Protein AF-A0A4V5N8F0-F1 (afdb_monomer)

Sequence (114 aa):
MSYPTLAPFIQQRPWLMRWMRPLARWYFDNSGYRKLGLRADDLIPEESESVQLALKRLPPKEAYDRVFRMRRAFQDISYLEPIIKEIEAERTEREDLESMIIKKRTSA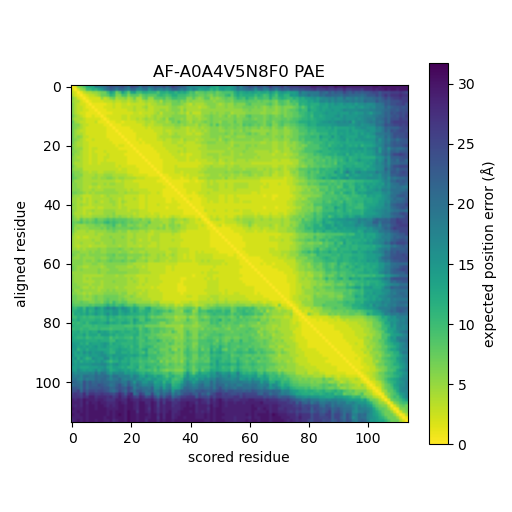STKGGH

Radius of gyration: 31.03 Å; Cα contacts (8 Å, |Δi|>4): 28; chains: 1; bounding box: 44×40×103 Å

InterPro domains:
  IPR003197 Cytochrome b-c1 complex subunit 7 [PF02271] (14-75)
  IPR003197 Cytochrome b-c1 complex subunit 7 [PTHR12022] (14-75)
  IPR036544 Cytochrome b-c1 complex subunit 7 superfamily [G3DSA:1.10.1090.10] (1-76)
  IPR036544 Cytochrome b-c1 complex subunit 7 superfamily [G3DSA:1.10.1090.10] (77-104)
  IPR036544 Cytochrome b-c1 complex subunit 7 superfamily [SSF81524] (2-101)

Solvent-accessible surface area (backbone atoms only — not comparable to full-atom values): 7174 Å² total; per-residue (Å²): 133,89,71,94,68,64,60,67,70,37,65,77,34,66,72,54,38,64,61,46,48,62,54,52,49,53,50,62,68,67,66,43,48,63,81,51,59,42,56,79,76,74,70,55,72,65,85,41,68,69,46,45,55,48,61,73,69,44,55,69,68,61,52,52,54,49,54,50,31,51,50,49,55,76,63,74,68,78,77,59,58,65,57,51,52,50,55,53,48,56,51,50,53,51,53,55,61,75,69,57,79,86,78,77,79,77,76,80,78,82,78,82,80,131

pLDDT: mean 89.5, std 11.75, range [40.94, 97.88]

Nearest PDB structures (foldseek):
  8q1b-assembly1_R  TM=6.687E-01  e=6.705E-08  Schizosaccharomyces pombe
  3cx5-assembly1_G  TM=6.716E-01  e=1.179E-05  unclassified
  7rja-assembly1_G  TM=7.040E-01  e=4.293E-05  Candida albicans SC5314
  8e7s-assembly1_F  TM=6.671E-01  e=9.323E-05  Saccharomyces cerevisiae
  8ec0-assembly1_f  TM=6.656E-01  e=1.668E-04  Saccharomyces cerevisiae

Foldseek 3Di:
DDDDDCVVVQVVDPVSVVVVVVVVVVVVVVVCLVVLVADPLLPDDCPDPVNVVVLVVDDPVVNVVSVVSVCSSVPVDPPCVVVVVVVVVVVVVVVCVVPDDDDDDDPDPPDDDD

Secondary structure (DSSP, 8-state):
-----SHHHHHT-HHHHHHHHHHHHHHHHHT-TTTTT--GGGGS-TTSHHHHHHHHHS-HHHHHHHHHHHHHHHH---SSHHHHHHHHHHHHHHHHHHT---------------

Organism: NCBI:txid329885

Structure (mmCIF, N/CA/C/O backbone):
data_AF-A0A4V5N8F0-F1
#
_entry.id   AF-A0A4V5N8F0-F1
#
loop_
_atom_site.group_PDB
_atom_site.id
_atom_site.type_symbol
_atom_site.label_atom_id
_atom_site.label_alt_id
_atom_site.label_comp_id
_atom_site.label_asym_id
_atom_site.label_entity_id
_atom_site.label_seq_id
_atom_site.pdbx_PDB_ins_code
_atom_site.Cartn_x
_atom_site.Cartn_y
_atom_site.Cartn_z
_atom_site.occupancy
_atom_site.B_iso_or_equiv
_atom_site.auth_seq_id
_atom_site.auth_comp_id
_atom_site.auth_asym_id
_atom_site.auth_atom_id
_atom_site.pdbx_PDB_model_num
ATOM 1 N N . MET A 1 1 ? 13.750 0.536 -14.804 1.00 52.66 1 MET A N 1
ATOM 2 C CA . MET A 1 1 ? 14.462 -0.396 -13.901 1.00 52.66 1 MET A CA 1
ATOM 3 C C . MET A 1 1 ? 14.763 -1.700 -14.632 1.00 52.66 1 MET A C 1
ATOM 5 O O . MET A 1 1 ? 13.823 -2.332 -15.093 1.00 52.66 1 MET A O 1
ATOM 9 N N . SER A 1 2 ? 16.032 -2.101 -14.744 1.00 61.84 2 SER A N 1
ATOM 10 C CA . SER A 1 2 ? 16.429 -3.440 -15.210 1.00 61.84 2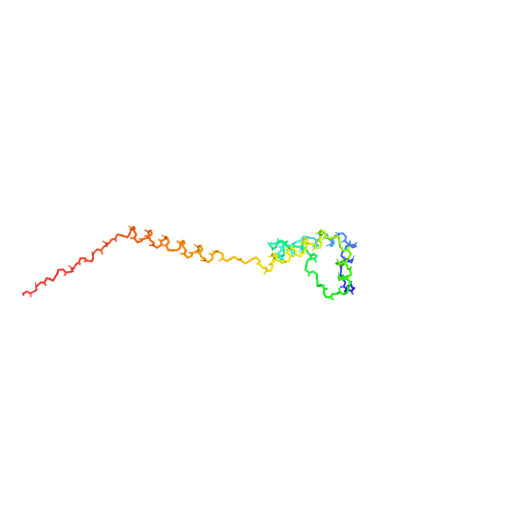 SER A CA 1
ATOM 11 C C . SER A 1 2 ? 17.094 -4.199 -14.061 1.00 61.84 2 SER A C 1
ATOM 13 O O . SER A 1 2 ? 18.301 -4.424 -14.060 1.00 61.84 2 SER A O 1
ATOM 15 N N . TYR A 1 3 ? 16.326 -4.535 -13.026 1.00 76.25 3 TYR A N 1
ATOM 16 C CA . TYR A 1 3 ? 16.798 -5.532 -12.068 1.00 76.25 3 TYR A CA 1
ATOM 17 C C . TYR A 1 3 ? 16.623 -6.928 -12.682 1.00 76.25 3 TYR A C 1
ATOM 19 O O . TYR A 1 3 ? 15.653 -7.153 -13.418 1.00 76.25 3 TYR A O 1
ATOM 27 N N . PRO A 1 4 ? 17.546 -7.870 -12.418 1.00 84.94 4 PRO A N 1
ATOM 28 C CA . PRO A 1 4 ? 17.383 -9.242 -12.873 1.00 84.94 4 PRO A CA 1
ATOM 29 C C . PRO A 1 4 ? 16.090 -9.807 -12.279 1.00 84.94 4 PRO A C 1
ATOM 31 O O . PRO A 1 4 ? 15.877 -9.775 -11.069 1.00 84.94 4 PRO A O 1
ATOM 34 N N . THR A 1 5 ? 15.197 -10.286 -13.144 1.00 88.31 5 THR A N 1
ATOM 35 C CA . THR A 1 5 ? 13.888 -10.807 -12.747 1.00 88.31 5 THR A CA 1
ATOM 36 C C . THR A 1 5 ? 13.683 -12.214 -13.283 1.00 88.31 5 THR A C 1
ATOM 38 O O . THR A 1 5 ? 13.991 -12.519 -14.435 1.00 88.31 5 THR A O 1
ATOM 41 N N . LEU A 1 6 ? 13.124 -13.077 -12.436 1.00 90.88 6 LEU A N 1
ATOM 42 C CA . LEU A 1 6 ? 12.728 -14.435 -12.810 1.00 90.88 6 LEU A CA 1
ATOM 43 C C . LEU A 1 6 ? 11.345 -14.481 -13.476 1.00 90.88 6 LEU A C 1
ATOM 45 O O . LEU A 1 6 ? 10.953 -15.517 -14.012 1.00 90.88 6 LEU A O 1
ATOM 49 N N . ALA A 1 7 ? 10.609 -13.364 -13.480 1.00 90.56 7 ALA A N 1
ATOM 50 C CA . ALA A 1 7 ? 9.270 -13.271 -14.053 1.00 90.56 7 ALA A CA 1
ATOM 51 C C . ALA A 1 7 ? 9.164 -13.794 -15.503 1.00 90.56 7 ALA A C 1
ATOM 53 O O . ALA A 1 7 ? 8.289 -14.629 -15.737 1.00 90.56 7 ALA A O 1
ATOM 54 N N . PRO A 1 8 ? 10.027 -13.402 -16.468 1.00 91.88 8 PRO A N 1
ATOM 55 C CA . PRO A 1 8 ? 9.934 -13.913 -17.838 1.00 91.88 8 PRO A CA 1
ATOM 56 C C . PRO A 1 8 ? 10.152 -15.432 -17.914 1.00 91.88 8 PRO A C 1
ATOM 58 O O . PRO A 1 8 ? 9.430 -16.118 -18.633 1.00 91.88 8 PRO A O 1
ATOM 61 N N . PHE A 1 9 ? 11.072 -15.986 -17.120 1.00 92.88 9 PHE A N 1
ATOM 62 C CA . PHE A 1 9 ? 11.329 -17.431 -17.078 1.00 92.88 9 PHE A CA 1
ATOM 63 C C . PHE A 1 9 ? 10.148 -18.221 -16.499 1.00 92.88 9 PHE A C 1
ATOM 65 O O . PHE A 1 9 ? 9.838 -19.317 -16.970 1.00 92.88 9 PHE A O 1
ATOM 72 N N . ILE A 1 10 ? 9.462 -17.655 -15.501 1.00 92.38 10 ILE A N 1
ATOM 73 C CA . ILE A 1 10 ? 8.252 -18.240 -14.911 1.00 92.38 10 ILE A CA 1
ATOM 74 C C . ILE A 1 10 ? 7.080 -18.173 -15.900 1.00 92.38 10 ILE A C 1
ATOM 76 O O . ILE A 1 10 ? 6.357 -19.155 -16.061 1.00 92.38 10 ILE A O 1
ATOM 80 N N . GLN A 1 11 ? 6.901 -17.043 -16.590 1.00 92.94 11 GLN A N 1
ATOM 81 C CA . GLN A 1 11 ? 5.800 -16.839 -17.539 1.00 92.94 11 GLN A CA 1
ATOM 82 C C . GLN A 1 11 ? 5.890 -17.753 -18.768 1.00 92.94 11 GLN A C 1
ATOM 84 O O . GLN A 1 11 ? 4.858 -18.192 -19.269 1.00 92.94 11 GLN A O 1
ATOM 89 N N . GLN A 1 12 ? 7.102 -18.095 -19.214 1.00 94.75 12 GLN A N 1
ATOM 90 C CA . GLN A 1 12 ? 7.323 -19.023 -20.329 1.00 94.75 12 GLN A CA 1
ATOM 91 C C . GLN A 1 12 ? 6.896 -20.470 -20.029 1.00 94.75 12 GLN A C 1
ATOM 93 O O . GLN A 1 12 ? 6.709 -21.252 -20.958 1.00 94.75 12 GLN A O 1
ATOM 98 N N . ARG A 1 13 ? 6.745 -20.859 -18.753 1.00 96.38 13 ARG A N 1
ATOM 99 C CA . ARG A 1 13 ? 6.404 -22.230 -18.337 1.00 96.38 13 ARG A CA 1
ATOM 100 C C . ARG A 1 13 ? 4.994 -22.267 -17.727 1.00 96.38 13 ARG A C 1
ATOM 102 O O . ARG A 1 13 ? 4.838 -21.963 -16.544 1.00 96.38 13 ARG A O 1
ATOM 109 N N . PRO A 1 14 ? 3.955 -22.699 -18.472 1.00 94.56 14 PRO A N 1
ATOM 110 C CA . PRO A 1 14 ? 2.563 -22.629 -18.011 1.00 94.56 14 PRO A CA 1
ATOM 111 C C . PRO A 1 14 ? 2.283 -23.390 -16.708 1.00 94.56 14 PRO A C 1
ATOM 113 O O . PRO A 1 14 ? 1.520 -22.913 -15.867 1.00 94.56 14 PRO A O 1
ATOM 116 N N . TRP A 1 15 ? 2.920 -24.549 -16.510 1.00 95.62 15 TRP A N 1
ATOM 117 C CA . TRP A 1 15 ? 2.778 -25.340 -15.282 1.00 95.62 15 TRP A CA 1
ATOM 118 C C . TRP A 1 15 ? 3.348 -24.606 -14.059 1.00 95.62 15 TRP A C 1
ATOM 120 O O . TRP A 1 15 ? 2.720 -24.590 -13.001 1.00 95.62 15 TRP A O 1
ATOM 130 N N . LEU A 1 16 ? 4.492 -23.933 -14.224 1.00 95.12 16 LEU A N 1
ATOM 131 C CA . LEU A 1 16 ? 5.155 -23.182 -13.161 1.00 95.12 16 LEU A CA 1
ATOM 132 C C . LEU A 1 16 ? 4.360 -21.923 -12.827 1.00 95.12 16 LEU A C 1
ATOM 134 O O . LEU A 1 16 ? 4.121 -21.638 -11.659 1.00 95.12 16 LEU A O 1
ATOM 138 N N . MET A 1 17 ? 3.861 -21.214 -13.841 1.00 95.00 17 MET A N 1
ATOM 139 C CA . MET A 1 17 ? 2.976 -20.070 -13.634 1.00 95.00 17 MET A CA 1
ATOM 140 C C . MET A 1 17 ? 1.687 -20.471 -12.901 1.00 95.00 17 MET A C 1
ATOM 142 O O . MET A 1 17 ? 1.226 -19.748 -12.019 1.00 95.00 17 MET A O 1
ATOM 146 N N . ARG A 1 18 ? 1.103 -21.633 -13.219 1.00 95.25 18 ARG A N 1
ATOM 147 C CA . ARG A 1 18 ? -0.093 -22.151 -12.533 1.00 95.25 18 ARG A CA 1
ATOM 148 C C . ARG A 1 18 ? 0.163 -22.429 -11.051 1.00 95.25 18 ARG A C 1
ATOM 150 O O . ARG A 1 18 ? -0.726 -22.171 -10.246 1.00 95.25 18 ARG A O 1
ATOM 157 N N . TRP A 1 19 ? 1.364 -22.884 -10.698 1.00 95.69 19 TRP A N 1
ATOM 158 C CA . TRP A 1 19 ? 1.767 -23.105 -9.308 1.00 95.69 19 TRP A CA 1
ATOM 159 C C . TRP A 1 19 ? 2.168 -21.808 -8.580 1.00 95.69 19 TRP A C 1
ATOM 161 O O . TRP A 1 19 ? 1.788 -21.598 -7.433 1.00 95.69 19 TRP A O 1
ATOM 171 N N . MET A 1 20 ? 2.842 -20.880 -9.265 1.00 95.44 20 MET A N 1
ATOM 172 C CA . MET A 1 20 ? 3.272 -19.592 -8.703 1.00 95.44 20 MET A CA 1
ATOM 173 C C . MET A 1 20 ? 2.120 -18.603 -8.487 1.00 95.44 20 MET A C 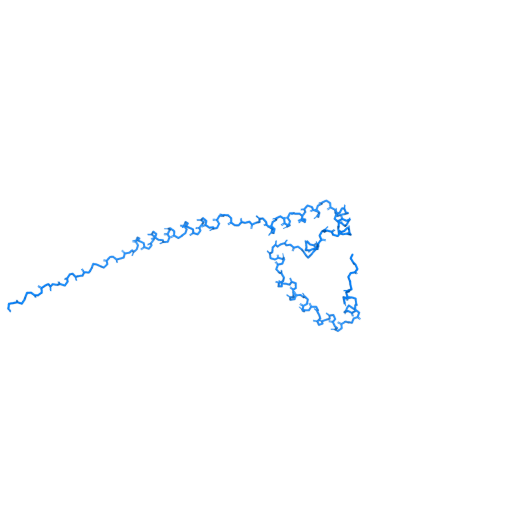1
ATOM 175 O O . MET A 1 20 ? 2.176 -17.784 -7.574 1.00 95.44 20 MET A O 1
ATOM 179 N N . ARG A 1 21 ? 1.061 -18.656 -9.304 1.00 94.31 21 ARG A N 1
ATOM 180 C CA . ARG A 1 21 ? -0.109 -17.763 -9.198 1.00 94.31 21 ARG A CA 1
ATOM 181 C C . ARG A 1 21 ? -0.778 -17.751 -7.813 1.00 94.31 21 ARG A C 1
ATOM 183 O O . ARG A 1 21 ? -0.973 -16.650 -7.301 1.00 94.31 21 ARG A O 1
ATOM 190 N N . PRO A 1 22 ? -1.171 -18.889 -7.207 1.00 96.62 22 PRO A N 1
ATOM 191 C CA . PRO A 1 22 ? -1.785 -18.882 -5.878 1.00 96.62 22 PRO A CA 1
ATOM 192 C C . PRO A 1 22 ? -0.827 -18.367 -4.798 1.00 96.62 22 PRO A C 1
ATOM 194 O O . PRO A 1 22 ? -1.253 -17.596 -3.945 1.00 96.62 22 PRO A O 1
ATOM 197 N N . LEU A 1 23 ? 0.463 -18.706 -4.882 1.00 95.69 23 LEU A N 1
ATOM 198 C CA . LEU A 1 23 ? 1.477 -18.215 -3.947 1.00 95.69 23 LEU A CA 1
ATOM 199 C C . LEU A 1 23 ? 1.651 -16.692 -4.038 1.00 95.69 23 LEU A C 1
ATOM 201 O O . LEU A 1 23 ? 1.639 -16.001 -3.024 1.00 95.69 23 LEU A O 1
ATOM 205 N N . ALA A 1 24 ? 1.753 -16.158 -5.257 1.00 94.50 24 ALA A N 1
ATOM 206 C CA . ALA A 1 24 ? 1.851 -14.721 -5.485 1.00 94.50 24 ALA A CA 1
ATOM 207 C C . ALA A 1 24 ? 0.607 -13.985 -4.969 1.00 94.50 24 ALA A C 1
ATOM 209 O O . ALA A 1 24 ? 0.734 -12.951 -4.319 1.00 94.50 24 ALA A O 1
ATOM 210 N N . ARG A 1 25 ? -0.595 -14.529 -5.212 1.00 94.00 25 ARG A N 1
ATOM 211 C CA . ARG A 1 25 ? -1.845 -13.969 -4.674 1.00 94.00 25 ARG A CA 1
ATOM 212 C C . ARG A 1 25 ? -1.824 -13.937 -3.153 1.00 94.00 25 ARG A C 1
ATOM 214 O O . ARG A 1 25 ? -2.001 -12.864 -2.595 1.00 94.00 25 ARG A O 1
ATOM 221 N N . TRP A 1 26 ? -1.502 -15.059 -2.507 1.00 95.38 26 TRP A N 1
ATOM 222 C CA . TRP A 1 26 ? -1.372 -15.121 -1.052 1.00 95.38 26 TRP A CA 1
ATOM 223 C C . TRP A 1 26 ? -0.399 -14.057 -0.523 1.00 95.38 26 TRP A C 1
ATOM 225 O O . TRP A 1 26 ? -0.741 -13.329 0.405 1.00 95.38 26 TRP A O 1
ATOM 235 N N . TYR A 1 27 ? 0.770 -13.892 -1.148 1.00 95.19 27 TYR A N 1
ATOM 236 C CA . TYR A 1 27 ? 1.740 -12.866 -0.757 1.00 95.19 27 TYR A CA 1
ATOM 237 C C . TYR A 1 27 ? 1.173 -11.443 -0.888 1.00 95.19 27 TYR A C 1
ATOM 239 O O . TYR A 1 27 ? 1.208 -10.662 0.064 1.00 95.19 27 TYR A O 1
ATOM 247 N N . PHE A 1 28 ? 0.600 -11.103 -2.046 1.00 93.50 28 PHE A N 1
ATOM 248 C CA . PHE A 1 28 ? 0.042 -9.770 -2.276 1.00 93.50 28 PHE A CA 1
ATOM 249 C C . PHE A 1 28 ? -1.180 -9.478 -1.399 1.00 93.50 28 PHE A C 1
ATOM 251 O O . PHE A 1 28 ? -1.351 -8.340 -0.970 1.00 93.50 28 PHE A O 1
ATOM 258 N N . ASP A 1 29 ? -2.002 -10.478 -1.094 1.00 92.50 29 ASP A N 1
ATOM 259 C CA . ASP A 1 29 ? -3.160 -10.325 -0.212 1.00 92.50 29 ASP A CA 1
ATOM 260 C C . ASP A 1 29 ? -2.717 -10.074 1.243 1.00 92.50 29 ASP A C 1
ATOM 262 O O . ASP A 1 29 ? -3.308 -9.243 1.936 1.00 92.50 29 ASP A O 1
ATOM 266 N N . ASN A 1 30 ? -1.627 -10.714 1.687 1.00 95.88 30 ASN A N 1
ATOM 267 C CA . ASN A 1 30 ? -1.069 -10.533 3.033 1.00 95.88 30 ASN A CA 1
ATOM 268 C C . ASN A 1 30 ? -0.202 -9.277 3.196 1.00 95.88 30 ASN A C 1
ATOM 270 O O . ASN A 1 30 ? -0.065 -8.781 4.310 1.00 95.88 30 ASN A O 1
ATOM 274 N N . SER A 1 31 ? 0.340 -8.716 2.114 1.00 93.44 31 SER A N 1
ATOM 275 C CA . SER A 1 31 ? 1.190 -7.513 2.166 1.00 93.44 31 SER A CA 1
ATOM 276 C C . SER A 1 31 ? 0.484 -6.236 2.662 1.00 93.44 31 SER A C 1
ATOM 278 O O . SER A 1 31 ? 1.135 -5.232 2.930 1.00 93.44 31 SER A O 1
ATOM 280 N N . GLY A 1 32 ? -0.847 -6.251 2.796 1.00 92.19 32 GLY A N 1
ATOM 281 C CA . GLY A 1 32 ? -1.593 -5.243 3.557 1.00 92.19 32 GLY A CA 1
ATOM 282 C C . GLY A 1 32 ? -1.856 -3.909 2.851 1.00 92.19 32 GLY A C 1
ATOM 283 O O . GLY A 1 32 ? -2.767 -3.197 3.269 1.00 92.19 32 GLY A O 1
ATOM 284 N N . TYR A 1 33 ? -1.178 -3.589 1.742 1.00 93.94 33 TYR A N 1
ATOM 285 C CA . TYR A 1 33 ? -1.357 -2.304 1.039 1.00 93.94 33 TYR A CA 1
ATOM 286 C C . TYR A 1 33 ? -2.809 -2.042 0.605 1.00 93.94 33 TYR A C 1
ATOM 288 O O . TYR A 1 33 ? -3.277 -0.906 0.638 1.00 93.94 33 TYR A O 1
ATOM 296 N N . ARG A 1 34 ? -3.571 -3.093 0.267 1.00 93.56 34 ARG A N 1
ATOM 297 C CA . ARG A 1 34 ? -4.993 -2.958 -0.098 1.00 93.56 34 ARG A CA 1
ATOM 298 C C . ARG A 1 34 ? -5.882 -2.580 1.082 1.00 93.56 34 ARG A C 1
ATOM 300 O O . ARG A 1 34 ? -6.880 -1.903 0.869 1.00 93.56 34 ARG A O 1
ATOM 307 N N . LYS A 1 35 ? -5.518 -2.975 2.310 1.00 91.94 35 LYS A N 1
ATOM 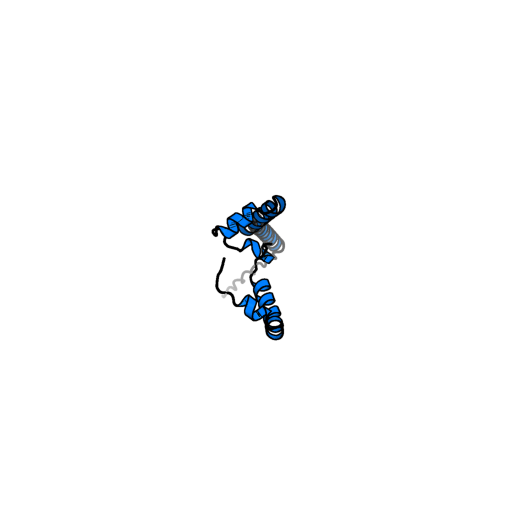308 C CA . LYS A 1 35 ? -6.246 -2.590 3.533 1.00 91.94 35 LYS A CA 1
ATOM 309 C C . LYS A 1 35 ? -6.109 -1.089 3.805 1.00 91.94 35 LYS A C 1
ATOM 311 O O . LYS A 1 35 ? -7.058 -0.473 4.262 1.00 91.94 35 LYS A O 1
ATOM 316 N N . LEU A 1 36 ? -4.970 -0.500 3.428 1.00 91.31 36 LEU A N 1
ATOM 317 C CA . LEU A 1 36 ? -4.731 0.951 3.440 1.00 91.31 36 LEU A CA 1
ATOM 318 C C . LEU A 1 36 ? -5.337 1.668 2.214 1.00 91.31 36 LEU A C 1
ATOM 320 O O . LEU A 1 36 ? -5.227 2.884 2.053 1.00 91.31 36 LEU A O 1
ATOM 324 N N . GLY A 1 37 ? -5.959 0.913 1.303 1.00 92.88 37 GLY A N 1
ATOM 325 C CA . GLY A 1 37 ? -6.535 1.426 0.067 1.00 92.88 37 GLY A CA 1
ATOM 326 C C . GLY A 1 37 ? -5.503 1.936 -0.944 1.00 92.88 37 GLY A C 1
ATOM 327 O O . GLY A 1 37 ? -5.856 2.765 -1.785 1.00 92.88 37 GLY A O 1
ATOM 328 N N . LEU A 1 38 ? -4.256 1.465 -0.865 1.00 95.44 38 LEU A N 1
ATOM 329 C CA . LEU A 1 38 ? -3.201 1.712 -1.851 1.00 95.44 38 LEU A CA 1
ATOM 330 C C . LEU A 1 38 ? -3.292 0.719 -3.018 1.00 95.44 38 LEU A C 1
ATOM 332 O O . LEU A 1 38 ? -3.889 -0.358 -2.909 1.00 95.44 38 LEU A O 1
ATOM 336 N N . ARG A 1 39 ? -2.663 1.064 -4.142 1.00 94.88 39 ARG A N 1
ATOM 337 C CA . ARG A 1 39 ? -2.410 0.156 -5.270 1.00 94.88 39 ARG A CA 1
ATOM 338 C C . ARG A 1 39 ? -0.957 -0.315 -5.255 1.00 94.88 39 ARG A C 1
ATOM 340 O O . ARG A 1 39 ? -0.100 0.335 -4.671 1.00 94.88 39 ARG A O 1
ATOM 347 N N . ALA A 1 40 ? -0.673 -1.425 -5.935 1.00 94.00 40 ALA A N 1
ATOM 348 C CA . ALA A 1 40 ? 0.689 -1.955 -6.033 1.00 94.00 40 ALA A CA 1
ATOM 349 C C . ALA A 1 40 ? 1.675 -0.931 -6.633 1.00 94.00 40 ALA A C 1
ATOM 351 O O . ALA A 1 40 ? 2.797 -0.815 -6.152 1.00 94.00 40 ALA A O 1
ATOM 352 N N . ASP A 1 41 ? 1.230 -0.139 -7.614 1.00 94.38 41 ASP A N 1
ATOM 353 C CA . ASP A 1 41 ? 2.047 0.905 -8.250 1.00 94.38 41 ASP A CA 1
ATOM 354 C C . ASP A 1 41 ? 2.391 2.065 -7.303 1.00 94.38 41 ASP A C 1
ATOM 356 O O . ASP A 1 41 ? 3.396 2.749 -7.494 1.00 94.38 41 ASP A O 1
ATOM 360 N N . ASP A 1 42 ? 1.584 2.285 -6.259 1.00 94.50 42 ASP A N 1
ATOM 361 C CA . ASP A 1 42 ? 1.833 3.336 -5.268 1.00 94.50 42 ASP A CA 1
ATOM 362 C C . ASP A 1 42 ? 3.034 2.977 -4.360 1.00 94.50 42 ASP A C 1
ATOM 364 O O . ASP A 1 42 ? 3.616 3.862 -3.742 1.00 94.50 42 ASP A O 1
ATOM 368 N N . LEU A 1 43 ? 3.443 1.699 -4.320 1.00 92.06 43 LEU A N 1
ATOM 369 C CA . LEU A 1 43 ? 4.576 1.197 -3.527 1.00 92.06 43 LEU A CA 1
ATOM 370 C C . LEU A 1 43 ? 5.926 1.285 -4.256 1.00 92.06 43 LEU A C 1
ATOM 372 O O . LEU A 1 43 ? 6.962 0.956 -3.677 1.00 92.06 43 LEU A O 1
ATOM 376 N N . ILE A 1 44 ? 5.931 1.663 -5.537 1.00 92.44 44 ILE A N 1
ATOM 377 C CA . ILE A 1 44 ? 7.161 1.755 -6.326 1.00 92.44 44 ILE A CA 1
ATOM 378 C C . ILE A 1 44 ? 7.969 2.977 -5.852 1.00 92.44 44 ILE A C 1
ATOM 380 O O . ILE A 1 44 ? 7.404 4.069 -5.777 1.00 92.44 44 ILE A O 1
ATOM 384 N N . PRO A 1 45 ? 9.285 2.840 -5.588 1.00 90.81 45 PRO A N 1
ATOM 385 C CA . PRO A 1 45 ? 10.124 3.966 -5.184 1.00 90.81 45 PRO A CA 1
ATOM 386 C C . PRO A 1 45 ? 10.127 5.098 -6.223 1.00 90.81 45 PRO A C 1
ATOM 388 O O . PRO A 1 45 ? 10.536 4.904 -7.372 1.00 90.81 45 PRO A O 1
ATOM 391 N N . GLU A 1 46 ? 9.704 6.293 -5.809 1.00 88.19 46 GLU A N 1
ATOM 392 C CA . GLU A 1 46 ? 9.585 7.476 -6.681 1.00 88.19 46 GLU A CA 1
ATOM 393 C C . GLU A 1 46 ? 10.931 8.150 -6.994 1.00 88.19 46 GLU A C 1
ATOM 395 O O . GLU A 1 46 ? 11.018 9.020 -7.857 1.00 88.19 46 GLU A O 1
ATOM 400 N N . GLU A 1 47 ? 12.006 7.740 -6.324 1.00 90.44 47 GLU A N 1
ATOM 401 C CA . GLU A 1 47 ? 13.349 8.313 -6.475 1.00 90.44 47 GLU A CA 1
ATOM 402 C C . GLU A 1 47 ? 14.005 7.952 -7.817 1.00 90.44 47 GLU A C 1
ATOM 404 O O . GLU A 1 47 ? 14.948 8.605 -8.255 1.00 90.44 47 GLU A O 1
ATOM 409 N N . SER A 1 48 ? 13.498 6.928 -8.511 1.00 91.44 48 SER A N 1
ATOM 410 C CA . SER A 1 48 ? 14.018 6.544 -9.821 1.00 91.44 48 SER A CA 1
ATOM 411 C C . SER A 1 48 ? 13.608 7.546 -10.901 1.00 91.44 48 SER A C 1
ATOM 413 O O . SER A 1 48 ? 12.419 7.780 -11.114 1.00 91.44 48 SER A O 1
ATOM 415 N N . GLU A 1 49 ? 14.572 8.021 -11.695 1.00 92.94 49 GLU A N 1
ATOM 416 C CA . GLU A 1 49 ? 14.326 8.898 -12.855 1.00 92.94 49 GLU A CA 1
ATOM 417 C C . GLU A 1 49 ? 13.249 8.346 -13.803 1.00 92.94 49 GLU A C 1
ATOM 419 O O . GLU A 1 49 ? 12.387 9.080 -14.290 1.00 92.94 49 GLU A O 1
ATOM 424 N N . SER A 1 50 ? 13.252 7.026 -14.028 1.00 92.75 50 SER A N 1
ATOM 425 C CA . SER A 1 50 ? 12.261 6.359 -14.881 1.00 92.75 50 SER A CA 1
ATOM 426 C C . SER A 1 50 ? 10.834 6.455 -14.330 1.00 92.75 50 SER A C 1
ATOM 428 O O . SER A 1 50 ? 9.888 6.635 -15.097 1.00 92.75 50 SER A O 1
ATOM 430 N N . VAL A 1 51 ? 10.684 6.388 -13.006 1.00 93.12 51 VAL A N 1
ATOM 431 C CA . VAL A 1 51 ? 9.393 6.507 -12.318 1.00 93.12 51 VAL A CA 1
ATOM 432 C C . VAL A 1 51 ? 8.946 7.965 -12.309 1.00 93.12 51 VAL A C 1
ATOM 434 O O . VAL A 1 51 ? 7.794 8.243 -12.621 1.00 93.12 51 VAL A O 1
ATOM 437 N N . GLN A 1 52 ? 9.854 8.914 -12.080 1.00 94.38 52 GLN A N 1
ATOM 438 C CA . GLN A 1 52 ? 9.541 10.345 -12.162 1.00 94.38 52 GLN A CA 1
ATOM 439 C C . GLN A 1 52 ? 9.069 10.756 -13.560 1.00 94.38 52 GLN A C 1
ATOM 441 O O . GLN A 1 52 ? 8.101 11.503 -13.700 1.00 94.38 52 GLN A O 1
ATOM 446 N N . LEU A 1 53 ? 9.720 10.250 -14.611 1.00 95.50 53 LEU A N 1
ATOM 447 C CA . LEU A 1 53 ? 9.290 10.475 -15.989 1.00 95.50 53 LEU A CA 1
ATOM 448 C C . LEU A 1 53 ? 7.901 9.869 -16.250 1.00 95.50 53 LEU A C 1
ATOM 450 O O . LEU A 1 53 ? 7.079 10.495 -16.919 1.00 95.50 53 LEU A O 1
ATOM 454 N N . ALA A 1 54 ? 7.624 8.677 -15.715 1.00 94.94 54 ALA A N 1
ATOM 455 C CA . ALA A 1 54 ? 6.311 8.045 -15.818 1.00 94.94 54 ALA A CA 1
ATOM 456 C C . ALA A 1 54 ? 5.226 8.855 -15.087 1.00 94.94 54 ALA A C 1
ATOM 458 O O . ALA A 1 54 ? 4.171 9.107 -15.663 1.00 94.94 54 ALA A O 1
ATOM 459 N N . LEU A 1 55 ? 5.511 9.346 -13.877 1.00 94.50 55 LEU A N 1
ATOM 460 C CA . LEU A 1 55 ? 4.600 10.197 -13.105 1.00 94.50 55 LEU A CA 1
ATOM 461 C C . LEU A 1 55 ? 4.290 11.514 -13.829 1.00 94.50 55 LEU A C 1
ATOM 463 O O . LEU A 1 55 ? 3.141 11.943 -13.836 1.00 94.50 55 LEU A O 1
ATOM 467 N N . LYS A 1 56 ? 5.273 12.120 -14.509 1.00 95.19 56 LYS A N 1
ATOM 468 C CA . LYS A 1 56 ? 5.062 13.326 -15.336 1.00 95.19 56 LYS A CA 1
ATOM 469 C C . LYS A 1 56 ? 4.145 13.089 -16.539 1.00 95.19 56 LYS A C 1
ATOM 471 O O . LYS A 1 56 ? 3.518 14.028 -17.014 1.00 95.19 56 LYS A O 1
ATOM 476 N N . ARG A 1 57 ? 4.100 11.860 -17.061 1.00 97.00 57 ARG A N 1
ATOM 477 C CA . ARG A 1 57 ? 3.257 11.471 -18.208 1.00 97.00 57 ARG A CA 1
ATOM 478 C C . ARG A 1 57 ? 1.859 11.017 -17.795 1.00 97.00 57 ARG A C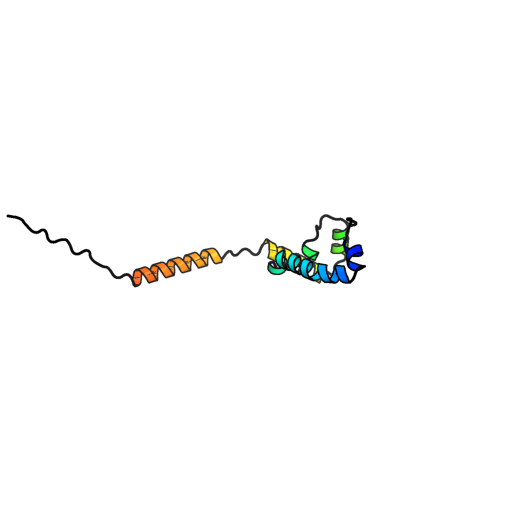 1
ATOM 480 O O . ARG A 1 57 ? 1.011 10.827 -18.663 1.00 97.00 57 ARG A O 1
ATOM 487 N N . LEU A 1 58 ? 1.638 10.799 -16.502 1.00 95.81 58 LEU A N 1
ATOM 488 C CA . LEU A 1 58 ? 0.384 10.281 -15.984 1.00 95.81 58 LEU A CA 1
ATOM 489 C C . LEU A 1 58 ? -0.748 11.305 -16.203 1.00 95.81 58 LEU A C 1
ATOM 491 O O . LEU A 1 58 ? -0.526 12.504 -16.008 1.00 95.81 58 LEU A O 1
ATOM 495 N N . PRO A 1 59 ? -1.967 10.873 -16.578 1.00 97.88 59 PRO A N 1
ATOM 496 C CA . PRO A 1 59 ? -3.105 11.773 -16.677 1.00 97.88 59 PRO A CA 1
ATOM 497 C C . PRO A 1 59 ? -3.344 12.522 -15.356 1.00 97.88 59 PRO A C 1
ATOM 499 O O . PRO A 1 59 ? -3.238 11.909 -14.287 1.00 97.88 59 PRO A O 1
ATOM 502 N N . PRO A 1 60 ? -3.746 13.809 -15.393 1.00 96.12 60 PRO A N 1
ATOM 503 C CA . PRO A 1 60 ? -3.887 14.623 -14.184 1.00 96.12 60 PRO A CA 1
ATOM 504 C C . PRO A 1 60 ? -4.779 13.976 -13.122 1.00 96.12 60 PRO A C 1
ATOM 506 O O . PRO A 1 60 ? -4.421 13.933 -11.950 1.00 96.12 60 PRO A O 1
ATOM 509 N N . LYS A 1 61 ? -5.914 13.398 -13.538 1.00 96.88 61 LYS A N 1
ATOM 510 C CA . LYS A 1 61 ? -6.848 12.709 -12.639 1.00 96.88 61 LYS A CA 1
ATOM 511 C C . LYS A 1 61 ? -6.179 11.568 -11.866 1.00 96.88 61 LYS A C 1
ATOM 513 O O . LYS A 1 61 ? -6.308 11.496 -10.650 1.00 96.88 61 LYS A O 1
ATOM 518 N N . GLU A 1 62 ? -5.442 10.700 -12.553 1.00 95.81 62 GLU A N 1
ATOM 519 C CA . GLU A 1 62 ? -4.793 9.549 -11.919 1.00 95.81 62 GLU A CA 1
ATOM 520 C C . GLU A 1 62 ? -3.657 9.975 -10.985 1.00 95.81 62 GLU A C 1
ATOM 522 O O . GLU A 1 62 ? -3.474 9.365 -9.929 1.00 95.81 62 GLU A O 1
ATOM 527 N N . ALA A 1 63 ? -2.941 11.048 -11.335 1.00 95.81 63 ALA A N 1
ATOM 528 C CA . ALA A 1 63 ? -1.935 11.650 -10.469 1.00 95.81 63 ALA A CA 1
ATOM 529 C C . ALA A 1 63 ? -2.559 12.185 -9.169 1.00 95.81 63 ALA A C 1
ATOM 531 O O . ALA A 1 63 ? -2.058 11.882 -8.083 1.00 95.81 63 ALA A O 1
ATOM 532 N N . TYR A 1 64 ? -3.684 12.905 -9.255 1.00 96.06 64 TYR A N 1
ATOM 533 C CA . TYR A 1 64 ? -4.419 13.369 -8.074 1.00 96.06 64 TYR A CA 1
ATOM 534 C C . TYR A 1 64 ? -4.941 12.206 -7.224 1.00 96.06 64 TYR A C 1
ATOM 536 O O . TYR A 1 64 ? -4.705 12.184 -6.015 1.00 96.06 64 TYR A O 1
ATOM 544 N N . ASP A 1 65 ? -5.579 11.209 -7.843 1.00 96.94 65 ASP A N 1
ATOM 545 C CA . ASP A 1 65 ? -6.108 10.035 -7.140 1.00 96.94 65 ASP A CA 1
ATOM 546 C C . ASP A 1 65 ? -4.992 9.254 -6.426 1.00 96.94 65 ASP A C 1
ATOM 548 O O . ASP A 1 65 ? -5.195 8.728 -5.330 1.00 96.94 65 ASP A O 1
ATOM 552 N N . ARG A 1 66 ? -3.801 9.169 -7.033 1.00 95.62 66 ARG A N 1
ATOM 553 C CA . ARG A 1 66 ? -2.611 8.555 -6.428 1.00 95.62 66 ARG A CA 1
ATOM 554 C C . ARG A 1 66 ? -2.156 9.305 -5.182 1.00 95.62 66 ARG A C 1
ATOM 556 O O . ARG A 1 66 ? -2.010 8.692 -4.126 1.00 95.62 66 ARG A O 1
ATOM 563 N N . VAL A 1 67 ? -1.980 10.621 -5.279 1.00 94.19 67 VAL A N 1
ATOM 564 C CA . VAL A 1 67 ? -1.579 11.454 -4.134 1.00 94.19 67 VAL A CA 1
ATOM 565 C C . VAL A 1 67 ? -2.618 11.378 -3.013 1.00 94.19 67 VAL A C 1
ATOM 567 O O . VAL A 1 67 ? -2.251 11.283 -1.843 1.00 94.19 67 VAL A O 1
ATOM 570 N N . PHE A 1 68 ? -3.909 11.357 -3.355 1.00 95.19 68 PHE A N 1
ATOM 571 C CA . PHE A 1 68 ? -4.989 11.185 -2.387 1.00 95.19 68 PHE A CA 1
ATOM 572 C C . PHE A 1 68 ? -4.892 9.849 -1.635 1.00 95.19 68 PHE A C 1
ATOM 574 O O . PHE A 1 68 ? -4.933 9.844 -0.404 1.00 95.19 68 PHE A O 1
ATOM 581 N N . ARG A 1 69 ? -4.702 8.725 -2.347 1.00 95.50 69 ARG A N 1
ATOM 582 C CA . ARG A 1 69 ? -4.530 7.401 -1.717 1.00 95.50 69 ARG A CA 1
ATOM 583 C C . ARG A 1 69 ? -3.344 7.379 -0.757 1.00 95.50 69 ARG A C 1
ATOM 585 O O . ARG A 1 69 ? -3.492 6.875 0.352 1.00 95.50 69 ARG A O 1
ATOM 592 N N . MET A 1 70 ? -2.212 7.954 -1.165 1.00 93.38 70 MET A N 1
ATOM 593 C CA . MET A 1 70 ? -1.007 8.031 -0.336 1.00 93.38 70 MET A CA 1
ATOM 594 C C . MET A 1 70 ? -1.250 8.860 0.926 1.00 93.38 70 MET A C 1
ATOM 596 O O . MET A 1 70 ? -1.004 8.379 2.027 1.00 93.38 70 MET A O 1
ATOM 600 N N . ARG A 1 71 ? -1.804 10.073 0.798 1.00 93.38 71 ARG A N 1
ATOM 601 C CA . ARG A 1 71 ? -2.112 10.920 1.962 1.00 93.38 71 ARG A CA 1
ATOM 602 C C . ARG A 1 71 ? -3.042 10.224 2.942 1.00 93.38 71 ARG A C 1
ATOM 604 O O . ARG A 1 71 ? -2.731 10.189 4.123 1.00 93.38 71 ARG A O 1
ATOM 611 N N . ARG A 1 72 ? -4.124 9.617 2.453 1.00 92.88 72 ARG A N 1
ATOM 612 C CA . ARG A 1 72 ? -5.036 8.836 3.294 1.00 92.88 72 ARG A CA 1
ATOM 613 C C . ARG A 1 72 ? -4.297 7.702 4.008 1.00 92.88 72 ARG A C 1
ATOM 615 O O . ARG A 1 72 ? -4.400 7.588 5.215 1.00 92.88 72 ARG A O 1
ATOM 622 N N . ALA A 1 73 ? -3.503 6.904 3.296 1.00 91.56 73 ALA A N 1
ATOM 623 C CA . ALA A 1 73 ? -2.796 5.778 3.908 1.00 91.56 73 ALA A CA 1
ATOM 624 C C . ALA A 1 73 ? -1.817 6.192 5.025 1.00 91.56 73 ALA A C 1
ATOM 626 O O . ALA A 1 73 ? -1.643 5.434 5.975 1.00 91.56 73 ALA A O 1
ATOM 627 N N . PHE A 1 74 ? -1.182 7.366 4.921 1.00 88.38 74 PHE A N 1
ATOM 628 C CA . PHE A 1 74 ? -0.201 7.839 5.907 1.00 88.38 74 PHE A CA 1
ATOM 629 C C . PHE A 1 74 ? -0.774 8.756 6.996 1.00 88.38 74 PHE A C 1
ATOM 631 O O . PHE A 1 74 ? -0.178 8.854 8.064 1.00 88.38 74 PHE A O 1
ATOM 638 N N . GLN A 1 75 ? -1.869 9.471 6.726 1.00 87.88 75 GLN A N 1
ATOM 639 C CA . GLN A 1 75 ? -2.360 10.563 7.580 1.00 87.88 75 GLN A CA 1
ATOM 640 C C . GLN A 1 75 ? -3.748 10.309 8.177 1.00 87.88 75 GLN A C 1
ATOM 642 O O . GLN A 1 75 ? -4.221 11.142 8.946 1.00 87.88 75 GLN A O 1
ATOM 647 N N . ASP A 1 76 ? -4.410 9.200 7.844 1.00 83.12 76 ASP A N 1
ATOM 648 C CA . ASP A 1 76 ? -5.726 8.852 8.393 1.00 83.12 76 ASP A CA 1
ATOM 649 C C . ASP A 1 76 ? -5.595 8.357 9.845 1.00 83.12 76 ASP A C 1
ATOM 651 O O . ASP A 1 76 ? -5.512 7.162 10.129 1.00 83.12 76 ASP A O 1
ATOM 655 N N . ILE A 1 77 ? -5.471 9.315 10.768 1.00 81.19 77 ILE A N 1
ATOM 656 C CA . ILE A 1 77 ? -5.305 9.091 12.206 1.00 81.19 77 ILE A CA 1
ATOM 657 C C . ILE A 1 77 ? -6.675 9.157 12.889 1.00 81.19 77 ILE A C 1
ATOM 659 O O . ILE A 1 77 ? -7.410 10.138 12.759 1.00 81.19 77 ILE A O 1
ATOM 663 N N . SER A 1 78 ? -6.980 8.143 13.698 1.00 83.25 78 SER A N 1
ATOM 664 C CA . SER A 1 78 ? -8.203 8.076 14.505 1.00 83.25 78 SER A CA 1
ATOM 665 C C . SER A 1 78 ? -8.104 8.986 15.738 1.00 83.25 78 SER A C 1
ATOM 667 O O . SER A 1 78 ? -7.731 8.556 16.828 1.00 83.25 78 SER A O 1
ATOM 669 N N . TYR A 1 79 ? -8.392 10.277 15.566 1.00 89.94 79 TYR A N 1
ATOM 670 C CA . TYR A 1 79 ? -8.286 11.272 16.644 1.00 89.94 79 TYR A CA 1
ATOM 671 C C . TYR A 1 79 ? -9.463 11.237 17.637 1.00 89.94 79 TYR A C 1
ATOM 673 O O . TYR A 1 79 ? -9.296 11.626 18.790 1.00 89.94 79 TYR A O 1
ATOM 681 N N . LEU A 1 80 ? -10.644 10.770 17.212 1.00 93.94 80 LEU A N 1
ATOM 682 C CA . LEU A 1 80 ? -11.846 10.707 18.061 1.00 93.94 80 LEU A CA 1
ATOM 683 C C . LEU A 1 80 ? -11.950 9.426 18.883 1.00 93.94 80 LEU A C 1
ATOM 685 O O . LEU A 1 80 ? -12.495 9.448 19.979 1.00 93.94 80 LEU A O 1
ATOM 689 N N . GLU A 1 81 ? -11.445 8.309 18.373 1.00 93.69 81 GLU A N 1
ATOM 690 C CA . GLU A 1 81 ? -11.556 7.009 19.034 1.00 93.69 81 GLU A CA 1
ATOM 691 C C . GLU A 1 81 ? -11.022 6.954 20.478 1.00 93.69 81 GLU A C 1
ATOM 693 O O . GLU A 1 81 ? -11.699 6.337 21.302 1.00 93.69 81 GLU A O 1
ATOM 698 N N . PRO A 1 82 ? -9.886 7.584 20.853 1.00 94.19 82 PRO A N 1
ATOM 699 C CA . PRO A 1 82 ? -9.476 7.611 22.259 1.00 94.19 82 PRO A CA 1
ATOM 700 C C . PRO A 1 82 ? -10.483 8.353 23.150 1.00 94.19 82 PRO A C 1
ATOM 702 O O . PRO A 1 82 ? -10.790 7.876 24.237 1.00 94.19 82 PRO A O 1
ATOM 705 N N . ILE A 1 83 ? -11.046 9.463 22.663 1.00 96.56 83 ILE A N 1
ATOM 706 C CA . ILE A 1 83 ? -12.033 10.272 23.396 1.00 96.56 83 ILE A CA 1
ATOM 707 C C . ILE A 1 83 ? -13.343 9.491 23.562 1.00 96.56 83 ILE A C 1
ATOM 709 O O . ILE A 1 83 ? -13.946 9.493 24.629 1.00 96.56 83 ILE A O 1
ATOM 713 N N . ILE A 1 84 ? -13.779 8.785 22.516 1.00 96.88 84 ILE A N 1
ATOM 714 C CA . ILE A 1 84 ? -14.995 7.963 22.566 1.00 96.88 84 ILE A CA 1
ATOM 715 C C . ILE A 1 84 ? -14.854 6.855 23.617 1.00 96.88 84 ILE A C 1
ATOM 717 O O . ILE A 1 84 ? -15.768 6.665 24.414 1.00 96.88 84 ILE A O 1
ATOM 721 N N . LYS A 1 85 ? -13.702 6.172 23.669 1.00 96.88 85 LYS A N 1
ATOM 722 C CA . LYS A 1 85 ? -13.440 5.110 24.657 1.00 96.88 85 LYS A CA 1
ATOM 723 C C . LYS A 1 85 ? -13.468 5.622 26.095 1.00 96.88 85 LYS A C 1
ATOM 725 O O . LYS A 1 85 ? -13.952 4.917 26.973 1.00 96.88 85 LYS A O 1
ATOM 730 N N . GLU A 1 86 ? -12.964 6.831 26.331 1.00 97.25 86 GLU A N 1
ATOM 731 C CA . GLU A 1 86 ? -13.017 7.476 27.646 1.00 97.25 86 GLU A CA 1
ATOM 732 C C . GLU A 1 86 ? -14.464 7.768 28.060 1.00 97.25 86 GLU A C 1
ATOM 734 O O . GLU A 1 86 ? -14.895 7.344 29.128 1.00 97.25 86 GLU A O 1
ATOM 739 N N . ILE A 1 87 ? -15.259 8.370 27.169 1.00 97.69 87 ILE A N 1
ATOM 740 C CA . ILE A 1 87 ? -16.682 8.645 27.424 1.00 97.69 87 ILE A CA 1
ATOM 741 C C . ILE A 1 87 ? -17.468 7.347 27.677 1.00 97.69 87 ILE A C 1
ATOM 743 O O . ILE A 1 87 ? -18.325 7.298 28.559 1.00 97.69 87 ILE A O 1
ATOM 747 N N . GLU A 1 88 ? -17.211 6.283 26.914 1.00 97.75 88 GLU A N 1
ATOM 748 C CA . GLU A 1 88 ? -17.860 4.979 27.108 1.00 97.75 88 GLU A CA 1
ATOM 749 C C . GLU A 1 88 ? -17.479 4.333 28.447 1.00 97.75 88 GLU A C 1
ATOM 751 O O . GLU A 1 88 ? -18.346 3.777 29.128 1.00 97.75 88 GLU A O 1
ATOM 756 N N . ALA A 1 89 ? -16.214 4.448 28.858 1.00 97.44 89 ALA A N 1
ATOM 757 C CA . ALA A 1 89 ? -15.751 3.974 30.158 1.00 97.44 89 ALA A CA 1
ATOM 758 C C . ALA A 1 89 ? -16.415 4.746 31.308 1.00 97.44 89 ALA A C 1
ATOM 760 O O . ALA A 1 89 ? -16.948 4.122 32.223 1.00 97.44 89 ALA A O 1
ATOM 761 N N . GLU A 1 90 ? -16.479 6.080 31.222 1.00 97.38 90 GLU A N 1
ATOM 762 C CA . GLU A 1 90 ? -17.177 6.915 32.209 1.00 97.38 90 GLU A CA 1
ATOM 763 C C . GLU A 1 90 ? -18.665 6.558 32.325 1.00 97.38 90 GLU A C 1
ATOM 765 O O . GLU A 1 90 ? -19.227 6.547 33.421 1.00 97.38 90 GLU A O 1
ATOM 770 N N . ARG A 1 91 ? -19.335 6.283 31.199 1.00 97.44 91 ARG A N 1
ATOM 771 C CA . ARG A 1 91 ? -20.747 5.873 31.194 1.00 97.44 91 ARG A CA 1
ATOM 772 C C . ARG A 1 91 ? -20.945 4.520 31.864 1.00 97.44 91 ARG A C 1
ATOM 774 O O . ARG A 1 91 ? -21.854 4.387 32.676 1.00 97.44 91 ARG A O 1
ATOM 781 N N . THR A 1 92 ? -20.072 3.564 31.564 1.00 97.31 92 THR A N 1
ATOM 782 C CA . THR A 1 92 ? -20.113 2.225 32.165 1.00 97.31 92 THR A CA 1
ATOM 783 C C . THR A 1 92 ? -19.884 2.300 33.676 1.00 97.31 92 THR A C 1
ATOM 785 O O . THR A 1 92 ? -20.648 1.725 34.442 1.00 97.31 92 THR A O 1
ATOM 788 N N . GLU A 1 93 ? -18.898 3.087 34.126 1.00 96.69 93 GLU A N 1
ATOM 789 C CA . GLU A 1 93 ? -18.630 3.293 35.555 1.00 96.69 93 GLU A CA 1
ATOM 790 C C . GLU A 1 93 ? -19.848 3.882 36.283 1.00 96.69 93 GLU A C 1
ATOM 792 O O . GLU A 1 93 ? -20.201 3.437 37.375 1.00 96.69 93 GLU A O 1
ATOM 797 N N . ARG A 1 94 ? -20.538 4.856 35.676 1.00 97.12 94 ARG A N 1
ATOM 798 C CA . ARG A 1 94 ? -21.765 5.435 36.249 1.00 97.12 94 ARG A CA 1
ATOM 799 C C . ARG A 1 94 ? -22.872 4.392 36.400 1.00 97.12 94 ARG A C 1
ATOM 801 O O . ARG A 1 94 ? -23.498 4.335 37.454 1.00 97.12 94 ARG A O 1
ATOM 808 N N . GLU A 1 95 ? -23.091 3.567 35.382 1.00 96.12 95 GLU A N 1
ATOM 809 C CA . GLU A 1 95 ? -24.113 2.511 35.391 1.00 96.12 95 GLU A CA 1
ATOM 810 C C . GLU A 1 95 ? -23.814 1.429 36.453 1.00 96.12 95 GLU A C 1
ATOM 812 O O . GLU A 1 95 ? -24.710 0.988 37.185 1.00 96.12 95 GLU A O 1
ATOM 817 N N . ASP A 1 96 ? -22.543 1.054 36.613 1.00 94.56 96 ASP A N 1
ATOM 818 C CA . ASP A 1 96 ? -22.092 0.120 37.652 1.00 94.56 96 ASP A CA 1
ATOM 819 C C . ASP A 1 96 ? -22.312 0.689 39.064 1.00 94.56 96 ASP A C 1
ATOM 821 O O . ASP A 1 96 ? -22.747 -0.022 39.976 1.00 94.56 96 ASP A O 1
ATOM 825 N N . LEU A 1 97 ? -22.057 1.988 39.256 1.00 92.62 97 LEU A N 1
ATOM 826 C CA . LEU A 1 97 ? -22.292 2.667 40.532 1.00 92.62 97 LEU A CA 1
ATOM 827 C C . LEU A 1 97 ? -23.786 2.788 40.859 1.00 92.62 97 LEU A C 1
ATOM 829 O O . LEU A 1 97 ? -24.175 2.585 42.011 1.00 92.62 97 LEU A O 1
ATOM 833 N N . GLU A 1 98 ? -24.628 3.086 39.868 1.00 93.06 98 GLU A N 1
ATOM 834 C CA . GLU A 1 98 ? -26.084 3.177 40.039 1.00 93.06 98 GLU A CA 1
ATOM 835 C C . GLU A 1 98 ? -26.720 1.827 40.398 1.00 93.06 98 GLU A C 1
ATOM 837 O O . GLU A 1 98 ? -27.680 1.773 41.170 1.00 93.06 98 GLU A O 1
ATOM 842 N N . SER A 1 99 ? -26.165 0.725 39.891 1.00 91.62 99 SER A N 1
ATOM 843 C CA . SER A 1 99 ? -26.633 -0.636 40.178 1.00 91.62 99 SER A CA 1
ATOM 844 C C . SER A 1 99 ? -25.988 -1.276 41.419 1.00 91.62 99 SER A C 1
ATOM 846 O O . SER A 1 99 ? -26.299 -2.421 41.769 1.00 91.62 99 SER A O 1
ATOM 848 N N . MET A 1 100 ? -25.124 -0.550 42.139 1.00 88.12 100 MET A N 1
ATOM 849 C CA . MET A 1 100 ? -24.359 -1.102 43.255 1.00 88.12 100 MET A CA 1
ATOM 850 C C . MET A 1 100 ? -25.236 -1.402 44.484 1.00 88.12 100 MET A C 1
ATOM 852 O O . MET A 1 100 ? -25.741 -0.516 45.176 1.00 88.12 100 MET A O 1
ATOM 856 N N . ILE A 1 101 ? -25.343 -2.684 44.840 1.00 86.81 101 ILE A N 1
ATOM 857 C CA . ILE A 1 101 ? -26.033 -3.126 46.059 1.00 86.81 101 ILE A CA 1
ATOM 858 C C . ILE A 1 101 ? -25.069 -3.060 47.252 1.00 86.81 101 ILE A C 1
ATOM 860 O O . ILE A 1 101 ? -24.109 -3.828 47.352 1.00 86.81 101 ILE A O 1
ATOM 864 N N . ILE A 1 102 ? -25.353 -2.182 48.216 1.00 84.06 102 ILE A N 1
ATOM 865 C CA . ILE A 1 102 ? -24.540 -2.037 49.430 1.00 84.06 102 ILE A CA 1
ATOM 866 C C . ILE A 1 102 ? -24.834 -3.187 50.403 1.00 84.06 102 ILE A C 1
ATOM 868 O O . ILE A 1 102 ? -25.849 -3.196 51.102 1.00 84.06 102 ILE A O 1
ATOM 872 N N . LYS A 1 103 ? -23.897 -4.131 50.539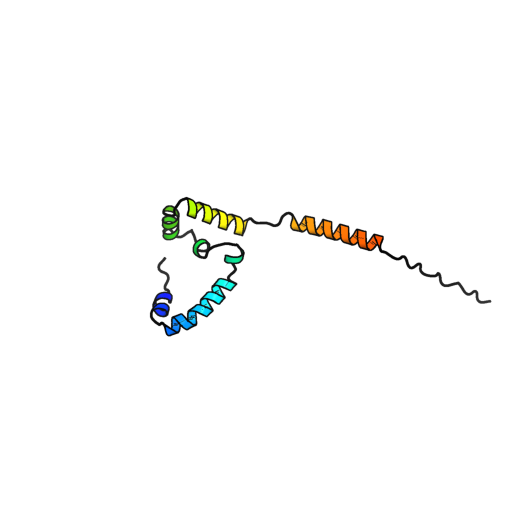 1.00 82.81 103 LYS A N 1
ATOM 873 C CA . LYS A 1 103 ? -23.898 -5.093 51.651 1.00 82.81 103 LYS A CA 1
ATOM 874 C C . LYS A 1 103 ? -23.192 -4.482 52.862 1.00 82.81 103 LYS A C 1
ATOM 876 O O . LYS A 1 103 ? -21.963 -4.465 52.940 1.00 82.81 103 LYS A O 1
ATOM 881 N N . LYS A 1 104 ? -23.961 -3.989 53.839 1.00 81.25 104 LYS A N 1
ATOM 882 C CA . LYS A 1 104 ? -23.389 -3.597 55.137 1.00 81.25 104 LYS A CA 1
ATOM 883 C C . LYS A 1 104 ? -22.794 -4.829 55.821 1.00 81.25 104 LYS A C 1
ATOM 885 O O . LYS A 1 104 ? -23.465 -5.849 55.967 1.00 81.25 104 LYS A O 1
ATOM 890 N N . ARG A 1 105 ? -21.541 -4.720 56.272 1.00 78.12 105 ARG A N 1
ATOM 891 C CA . ARG A 1 105 ? -20.948 -5.704 57.184 1.00 78.12 105 ARG A CA 1
ATOM 892 C C . ARG A 1 105 ? -21.751 -5.678 58.482 1.00 78.12 105 ARG A C 1
ATOM 894 O O . ARG A 1 105 ? -21.799 -4.650 59.152 1.00 78.12 105 ARG A O 1
ATOM 901 N N . THR A 1 106 ? -22.392 -6.791 58.825 1.00 70.56 106 THR A N 1
ATOM 902 C CA . THR A 1 106 ? -22.992 -6.983 60.146 1.00 70.56 106 THR A CA 1
ATOM 903 C C . THR A 1 106 ? -21.869 -6.937 61.173 1.00 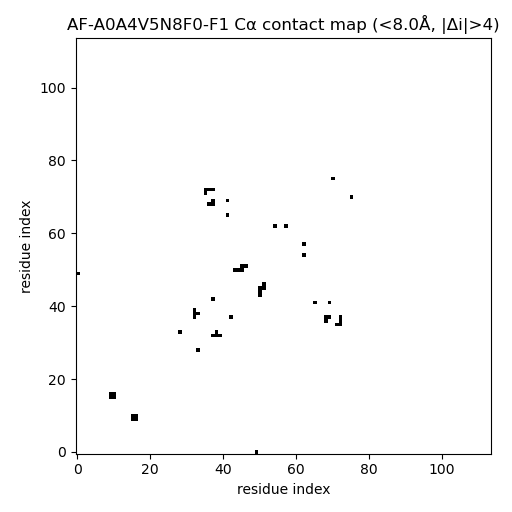70.56 106 THR A C 1
ATOM 905 O O . THR A 1 106 ? -20.994 -7.804 61.169 1.00 70.56 106 THR A O 1
ATOM 908 N N . SER A 1 107 ? -21.855 -5.900 62.009 1.00 61.69 107 SER A N 1
ATOM 909 C CA . SER A 1 107 ? -20.934 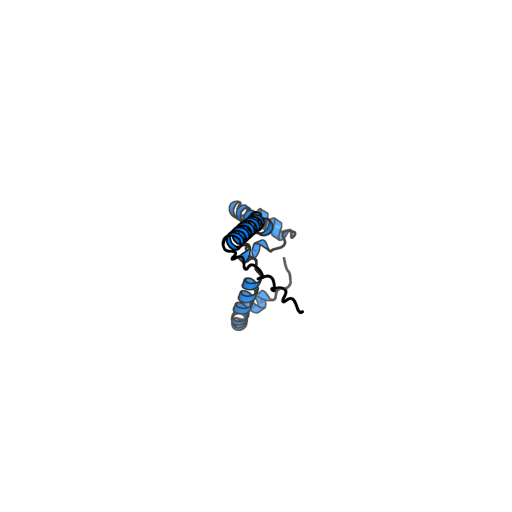-5.790 63.137 1.00 61.69 107 SER A CA 1
ATOM 910 C C . SER A 1 107 ? -21.057 -7.048 63.993 1.00 61.69 107 SER A C 1
ATOM 912 O O . SER A 1 107 ? -22.147 -7.352 64.480 1.00 61.69 107 SER A O 1
ATOM 914 N N . ALA A 1 108 ? -19.958 -7.789 64.142 1.00 64.81 108 ALA A N 1
ATOM 915 C CA . ALA A 1 108 ? -19.886 -8.916 65.057 1.00 64.81 108 ALA A CA 1
ATOM 916 C C . ALA A 1 108 ? -20.278 -8.421 66.455 1.00 64.81 108 ALA A C 1
ATOM 918 O O . ALA A 1 108 ? -19.584 -7.596 67.044 1.00 64.81 108 ALA A O 1
ATOM 919 N N . SER A 1 109 ? -21.435 -8.876 66.937 1.00 59.19 109 SER A N 1
ATOM 920 C CA . SER A 1 109 ? -21.903 -8.635 68.296 1.00 59.19 109 SER A CA 1
ATOM 921 C C . SER A 1 109 ? -20.824 -9.115 69.265 1.00 59.19 109 SER A C 1
ATOM 923 O O . SER A 1 109 ? -20.485 -10.298 69.306 1.00 59.19 109 SER A O 1
ATOM 925 N N . THR A 1 110 ? -20.262 -8.169 70.010 1.00 60.03 110 THR A N 1
ATOM 926 C CA . THR A 1 110 ? -19.419 -8.381 71.180 1.00 60.03 110 THR A CA 1
ATOM 927 C C . THR A 1 110 ? -20.206 -9.236 72.173 1.00 60.03 110 THR A C 1
ATOM 929 O O . TH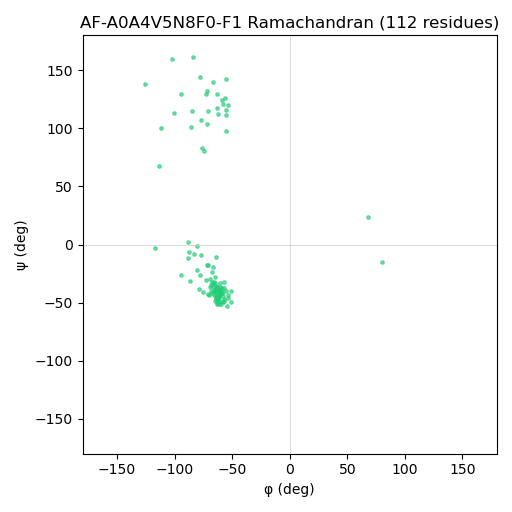R A 1 110 ? -21.053 -8.733 72.908 1.00 60.03 110 THR A O 1
ATOM 932 N N . LYS A 1 111 ? -19.970 -10.553 72.184 1.00 54.81 111 LYS A N 1
ATOM 933 C CA . LYS A 1 111 ? -20.410 -11.401 73.294 1.00 54.81 111 LYS A CA 1
ATOM 934 C C . LYS A 1 111 ? -19.513 -11.087 74.486 1.00 54.81 111 LYS A C 1
ATOM 936 O O . LYS A 1 111 ? -18.354 -11.492 74.511 1.00 54.81 111 LYS A O 1
ATOM 941 N N . GLY A 1 112 ? -20.058 -10.329 75.434 1.00 54.34 112 GLY A N 1
ATOM 942 C CA . GLY A 1 112 ? -19.502 -10.200 76.774 1.00 54.34 112 GLY A CA 1
ATOM 943 C C . GLY A 1 112 ? -19.362 -11.581 77.412 1.00 54.34 112 GLY A C 1
ATOM 944 O O . GLY A 1 112 ? -20.318 -12.356 77.430 1.00 54.34 112 GLY A O 1
ATOM 945 N N . GLY A 1 113 ? -18.155 -11.883 77.882 1.00 43.53 113 GLY A N 1
ATOM 946 C CA . GLY A 1 113 ? -17.881 -12.984 78.793 1.00 43.53 113 GLY A CA 1
ATOM 947 C C . GLY A 1 113 ? -17.742 -12.415 80.200 1.00 43.53 113 GLY A C 1
ATOM 948 O O . GLY A 1 113 ? -16.827 -11.628 80.444 1.00 43.53 113 GLY A O 1
ATOM 949 N N . HIS A 1 114 ? -18.688 -12.772 81.066 1.00 40.94 114 HIS A N 1
ATOM 950 C CA . HIS A 1 114 ? -18.497 -12.837 82.513 1.00 40.94 114 HIS A CA 1
ATOM 951 C C . HIS A 1 114 ? -17.932 -14.210 82.871 1.00 40.94 114 HIS A C 1
ATOM 953 O O . HIS A 1 114 ? -18.280 -15.177 82.151 1.00 40.94 114 HIS A O 1
#

Mean predicted aligned error: 9.41 Å